Protein AF-A0A081NML8-F1 (afdb_monomer)

Sequence (69 aa):
MKPLYLAAIAATVLLTGCASPHIITMKDGRTIATQDAPEMNDDGFYEYETPEGSDASVNGSEVLEINEK

Structure (mmCIF, N/CA/C/O backbone):
data_AF-A0A081NML8-F1
#
_entry.id   AF-A0A081NML8-F1
#
loop_
_atom_site.group_PDB
_atom_site.id
_atom_site.type_symbol
_atom_site.label_atom_id
_atom_site.label_alt_id
_atom_site.label_comp_id
_atom_site.label_asym_id
_atom_site.label_entity_id
_atom_site.label_seq_id
_atom_site.pdbx_PDB_ins_code
_atom_site.Cartn_x
_atom_site.Cartn_y
_atom_site.Cartn_z
_atom_site.occupancy
_atom_site.B_iso_or_equiv
_atom_site.auth_seq_id
_atom_site.auth_comp_id
_atom_site.auth_asym_id
_atom_site.auth_atom_id
_atom_site.pdbx_PDB_model_num
ATOM 1 N N . MET A 1 1 ? -16.564 48.219 23.446 1.00 50.25 1 MET A N 1
ATOM 2 C CA . MET A 1 1 ? -16.081 48.466 22.067 1.00 50.25 1 MET A CA 1
ATOM 3 C C . MET A 1 1 ? -14.840 47.614 21.802 1.00 50.25 1 MET A C 1
ATOM 5 O O . MET A 1 1 ? -13.743 48.124 21.963 1.00 50.25 1 MET A O 1
ATOM 9 N N . LYS A 1 2 ? -14.996 46.318 21.503 1.00 46.72 2 LYS A N 1
ATOM 10 C CA . LYS A 1 2 ? -13.969 45.439 20.895 1.00 46.72 2 LYS A CA 1
ATOM 11 C C . LYS A 1 2 ? -14.644 44.138 20.407 1.00 46.72 2 LYS A C 1
ATOM 13 O O . LYS A 1 2 ? -14.431 43.084 20.998 1.00 46.72 2 LYS A O 1
ATOM 18 N N . PRO A 1 3 ? -15.507 44.179 19.378 1.00 51.03 3 PRO A N 1
ATOM 19 C CA . PRO A 1 3 ? -15.969 42.964 18.723 1.00 51.03 3 PRO A CA 1
ATOM 20 C C . PRO A 1 3 ? -14.909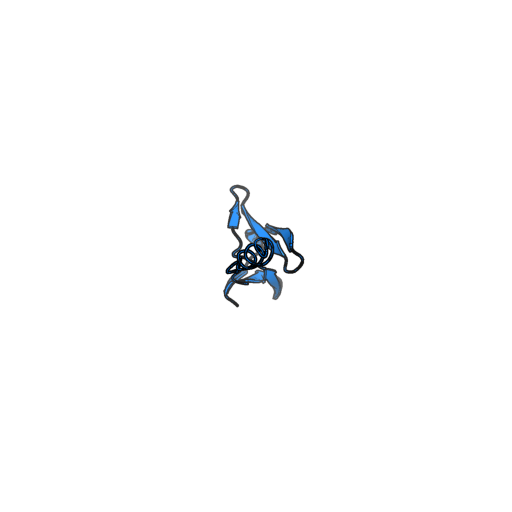 42.548 17.691 1.00 51.03 3 PRO A C 1
ATOM 22 O O . PRO A 1 3 ? -15.124 42.687 16.496 1.00 51.03 3 PRO A O 1
ATOM 25 N N . LEU A 1 4 ? -13.722 42.134 18.146 1.00 55.38 4 LEU A N 1
ATOM 26 C CA . LEU A 1 4 ? -12.650 41.681 17.242 1.00 55.38 4 LEU A CA 1
ATOM 27 C C . LEU A 1 4 ? -12.386 40.171 17.342 1.00 55.38 4 LEU A C 1
ATOM 29 O O . LEU A 1 4 ? -11.681 39.610 16.516 1.00 55.38 4 LEU A O 1
ATOM 33 N N . TYR A 1 5 ? -13.002 39.485 18.306 1.00 55.88 5 TYR A N 1
ATOM 34 C CA . TYR A 1 5 ? -12.763 38.058 18.539 1.00 55.88 5 TYR A CA 1
ATOM 35 C C . TYR A 1 5 ? -13.614 37.115 17.671 1.00 55.88 5 TYR A C 1
ATOM 37 O O . TYR A 1 5 ? -13.424 35.907 17.746 1.00 55.88 5 TYR A O 1
ATOM 45 N N . LEU A 1 6 ? -14.536 37.628 16.844 1.00 54.06 6 LEU A N 1
ATOM 46 C CA . LEU A 1 6 ? -15.508 36.786 16.127 1.00 54.06 6 LEU A CA 1
ATOM 47 C C . LEU A 1 6 ? -15.099 36.345 14.707 1.00 54.06 6 LEU A C 1
ATOM 49 O O . LEU A 1 6 ? -15.844 35.594 14.090 1.00 54.06 6 LEU A O 1
ATOM 53 N N . ALA A 1 7 ? -13.958 36.790 14.169 1.00 54.75 7 ALA A N 1
ATOM 54 C CA . ALA A 1 7 ? -13.646 36.608 12.742 1.00 54.75 7 ALA A CA 1
ATOM 55 C C . ALA A 1 7 ? -12.602 35.520 12.413 1.00 54.75 7 ALA A C 1
ATOM 57 O O . ALA A 1 7 ? -12.391 35.230 11.242 1.00 54.75 7 ALA A O 1
ATOM 58 N N . ALA A 1 8 ? -11.940 34.911 13.402 1.00 54.78 8 ALA A N 1
ATOM 59 C CA . ALA A 1 8 ? -10.736 34.108 13.139 1.00 54.78 8 ALA A CA 1
ATOM 60 C C . ALA A 1 8 ? -10.936 32.578 13.104 1.00 54.78 8 ALA A C 1
ATOM 62 O O . ALA A 1 8 ? -9.972 31.858 12.878 1.00 54.78 8 ALA A O 1
ATOM 63 N N . ILE A 1 9 ? -12.153 32.060 13.315 1.00 56.22 9 ILE A N 1
ATOM 64 C CA . ILE A 1 9 ? -12.391 30.601 13.432 1.00 56.22 9 ILE A CA 1
ATOM 65 C C . ILE A 1 9 ? -12.839 29.964 12.095 1.00 56.22 9 ILE A C 1
ATOM 67 O O . ILE A 1 9 ? -12.963 28.753 11.989 1.00 56.22 9 ILE A O 1
ATOM 71 N N . ALA A 1 10 ? -13.036 30.748 11.031 1.00 55.50 10 ALA A N 1
ATOM 72 C CA . ALA A 1 10 ? -13.616 30.253 9.775 1.00 55.50 10 ALA A CA 1
ATOM 73 C C . ALA A 1 10 ? -12.612 29.663 8.754 1.00 55.50 10 ALA A C 1
ATOM 75 O O . ALA A 1 10 ? -13.004 29.397 7.622 1.00 55.50 10 ALA A O 1
ATOM 76 N N . ALA A 1 11 ? -11.329 29.494 9.099 1.00 57.72 11 ALA A N 1
ATOM 77 C CA . ALA A 1 11 ? -10.264 29.235 8.115 1.00 57.72 11 ALA A CA 1
ATOM 78 C C . ALA A 1 11 ? -9.594 27.850 8.196 1.00 57.72 11 ALA A C 1
ATOM 80 O O . ALA A 1 11 ? -8.551 27.636 7.582 1.00 57.72 11 ALA A O 1
ATOM 81 N N . THR A 1 12 ? -10.158 26.896 8.926 1.00 58.56 12 THR A N 1
ATOM 82 C CA . THR A 1 12 ? -9.616 25.535 9.006 1.00 58.56 12 THR A CA 1
ATOM 83 C C . THR A 1 12 ? -10.717 24.530 8.707 1.00 58.56 12 THR A C 1
ATOM 85 O O . THR A 1 12 ? -11.873 24.765 9.031 1.00 58.56 12 THR A O 1
ATOM 88 N N . VAL A 1 13 ? -10.338 23.395 8.121 1.00 58.53 13 VAL A N 1
ATOM 89 C CA . VAL A 1 13 ? -11.198 22.282 7.673 1.00 58.53 13 VAL A CA 1
ATOM 90 C C . VAL A 1 13 ? -11.667 22.387 6.217 1.00 58.53 13 VAL A C 1
ATOM 92 O O . VAL A 1 13 ? -12.850 22.335 5.914 1.00 58.53 13 VAL A O 1
ATOM 95 N N . LEU A 1 14 ? -10.710 22.448 5.290 1.00 57.69 14 LEU A N 1
ATOM 96 C CA . LEU A 1 14 ? -10.843 21.786 3.986 1.00 57.69 14 LEU A CA 1
ATOM 97 C C . LEU A 1 14 ? -9.520 21.079 3.648 1.00 57.69 14 LEU A C 1
ATOM 99 O O . LEU A 1 14 ? -8.910 21.336 2.618 1.00 57.69 14 LEU A O 1
ATOM 103 N N . LEU A 1 15 ? -9.049 20.190 4.531 1.00 55.88 15 LEU A N 1
ATOM 104 C CA . LEU A 1 15 ? -8.203 19.088 4.068 1.00 55.88 15 LEU A CA 1
ATOM 105 C C . LEU A 1 15 ? -9.148 18.022 3.513 1.00 55.88 15 LEU A C 1
ATOM 107 O O . LEU A 1 15 ? -9.442 17.031 4.173 1.00 55.88 15 LEU A O 1
ATOM 111 N N . THR A 1 16 ? -9.698 18.263 2.324 1.00 57.22 16 THR A N 1
ATOM 112 C CA . THR A 1 16 ? -10.238 17.167 1.523 1.00 57.22 16 THR A CA 1
ATOM 113 C C . THR A 1 16 ? -9.026 16.397 1.017 1.00 57.22 16 THR A C 1
ATOM 115 O O . THR A 1 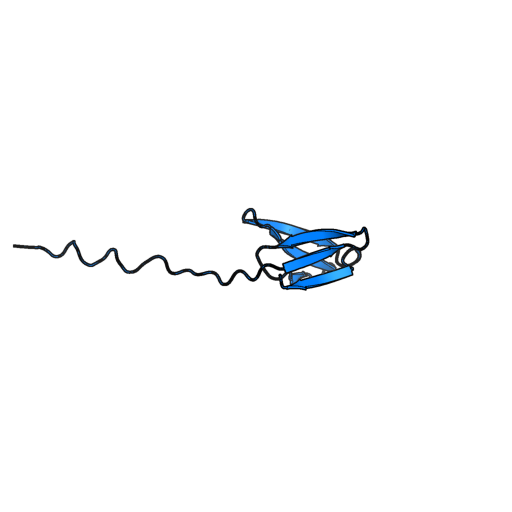16 ? -8.479 16.723 -0.035 1.00 57.22 16 THR A O 1
ATOM 118 N N . GLY A 1 17 ? -8.536 15.447 1.816 1.00 53.00 17 GLY A N 1
ATOM 119 C CA . GLY A 1 17 ? -7.644 14.421 1.297 1.00 53.00 17 GLY A CA 1
ATOM 120 C C . GLY A 1 17 ? -8.395 13.745 0.160 1.00 53.00 17 GLY A C 1
ATOM 121 O O . GLY A 1 17 ? -9.463 13.180 0.387 1.00 53.00 17 GLY A O 1
ATOM 122 N N . CYS A 1 18 ? -7.909 13.887 -1.071 1.00 66.31 18 CYS A N 1
ATOM 123 C CA . CYS A 1 18 ? -8.418 13.130 -2.210 1.00 66.31 18 CYS A CA 1
ATOM 124 C C . CYS A 1 18 ? -7.942 11.679 -2.076 1.00 66.31 18 CYS A C 1
ATOM 126 O O . CYS A 1 18 ? -7.198 11.197 -2.927 1.00 66.31 18 CYS A O 1
ATOM 128 N N . ALA A 1 19 ? -8.330 11.018 -0.984 1.00 65.62 19 ALA A N 1
ATOM 129 C CA . ALA A 1 19 ? -8.097 9.602 -0.806 1.00 65.62 19 ALA A CA 1
ATOM 130 C C . ALA A 1 19 ? -8.845 8.903 -1.936 1.00 65.62 19 ALA A C 1
ATOM 132 O O . ALA A 1 19 ? -10.066 9.043 -2.072 1.00 65.62 19 ALA A O 1
ATOM 133 N N . SER A 1 20 ? -8.081 8.287 -2.830 1.00 76.38 20 SER A N 1
ATOM 134 C CA . SER A 1 20 ? -8.617 7.582 -3.985 1.00 76.38 20 SER A CA 1
ATOM 135 C C . SER A 1 20 ? -8.633 6.112 -3.597 1.00 76.38 20 SER A C 1
ATOM 137 O O . SER A 1 20 ? -7.570 5.489 -3.594 1.00 76.38 20 SER A O 1
ATOM 139 N N . PRO A 1 21 ? -9.787 5.556 -3.197 1.00 87.31 21 PRO A N 1
ATOM 140 C CA . PRO A 1 21 ? -9.843 4.181 -2.738 1.00 87.31 21 PRO A CA 1
ATOM 141 C C . PRO A 1 21 ? -9.538 3.225 -3.890 1.00 87.31 21 PRO A C 1
ATOM 143 O O . PRO A 1 21 ? -10.087 3.362 -4.983 1.00 87.31 21 PRO A O 1
ATOM 146 N N . HIS A 1 22 ? -8.694 2.228 -3.632 1.00 92.38 22 HIS A N 1
ATOM 147 C CA . HIS A 1 22 ? -8.382 1.172 -4.592 1.00 92.38 22 HIS A CA 1
ATOM 148 C C . HIS A 1 22 ? -8.830 -0.188 -4.059 1.00 92.38 22 HIS A C 1
ATOM 150 O O . HIS A 1 22 ? -9.020 -0.398 -2.859 1.00 92.38 22 HIS A O 1
ATOM 156 N N . ILE A 1 23 ? -9.021 -1.126 -4.979 1.00 93.94 23 ILE A N 1
ATOM 157 C CA . ILE A 1 23 ? -9.320 -2.522 -4.706 1.00 93.94 23 ILE A CA 1
ATOM 158 C C . ILE A 1 23 ? -8.164 -3.367 -5.229 1.00 93.94 23 ILE A C 1
ATOM 160 O O . ILE A 1 23 ? -7.950 -3.485 -6.436 1.00 93.94 23 ILE A O 1
ATOM 164 N N . ILE A 1 24 ? -7.446 -3.994 -4.306 1.00 93.88 24 ILE A N 1
ATOM 165 C CA . ILE A 1 24 ? -6.414 -4.977 -4.611 1.00 93.88 24 ILE A CA 1
ATOM 166 C C . ILE A 1 24 ? -7.080 -6.346 -4.671 1.00 93.88 24 ILE A C 1
ATOM 168 O O . ILE A 1 24 ? -7.601 -6.842 -3.671 1.00 93.88 24 ILE A O 1
ATOM 172 N N . THR A 1 25 ? -7.061 -6.970 -5.839 1.00 94.69 25 THR A N 1
ATOM 173 C CA . THR A 1 25 ? -7.522 -8.345 -6.028 1.00 94.69 25 THR A CA 1
ATOM 174 C C . THR A 1 25 ? -6.351 -9.291 -5.824 1.00 94.69 25 THR A C 1
ATOM 176 O O . THR A 1 25 ? -5.312 -9.148 -6.466 1.00 94.69 25 THR A O 1
ATOM 179 N N . MET A 1 26 ? -6.519 -10.267 -4.941 1.00 94.00 26 MET A N 1
ATOM 180 C CA . MET A 1 26 ? -5.535 -11.306 -4.659 1.00 94.00 26 MET A CA 1
ATOM 181 C C . MET A 1 26 ? -5.734 -12.507 -5.577 1.00 94.00 26 MET A C 1
ATOM 183 O O . MET A 1 26 ? -6.842 -12.804 -6.026 1.00 94.00 26 MET A O 1
ATOM 187 N N . LYS A 1 27 ? -4.659 -13.260 -5.807 1.00 94.38 27 LYS A N 1
ATOM 188 C CA . LYS A 1 27 ? -4.679 -14.503 -6.595 1.00 94.38 27 LYS A CA 1
ATOM 189 C C . LYS A 1 27 ? -5.586 -15.586 -6.010 1.00 94.38 27 LYS A C 1
ATOM 191 O O . LYS A 1 27 ? -6.045 -16.449 -6.750 1.00 94.38 27 LYS A O 1
ATOM 196 N N . ASP A 1 28 ? -5.851 -15.544 -4.707 1.00 91.12 28 ASP A N 1
ATOM 197 C CA . ASP A 1 28 ? -6.786 -16.451 -4.031 1.00 91.12 28 ASP A CA 1
ATOM 198 C C . ASP A 1 28 ? -8.268 -16.043 -4.180 1.00 91.12 28 ASP A C 1
ATOM 200 O O . ASP A 1 28 ? -9.154 -16.769 -3.728 1.00 91.12 28 ASP A O 1
ATOM 204 N N . GLY A 1 29 ? -8.545 -14.906 -4.829 1.00 90.88 29 GLY A N 1
ATOM 205 C CA . GLY A 1 29 ? -9.887 -14.363 -5.033 1.00 90.88 29 GLY A CA 1
ATOM 206 C C . GLY A 1 29 ? -10.376 -13.422 -3.928 1.00 90.88 29 GLY A C 1
ATOM 207 O O . GLY A 1 29 ? -11.480 -12.889 -4.044 1.00 90.88 29 GLY A O 1
ATOM 208 N N . ARG A 1 30 ? -9.596 -13.182 -2.866 1.00 93.50 30 ARG A N 1
ATOM 209 C CA . ARG A 1 30 ? -9.899 -12.137 -1.878 1.00 93.50 30 ARG A CA 1
ATOM 210 C C . ARG A 1 30 ? -9.649 -10.755 -2.473 1.00 93.50 30 ARG A C 1
ATOM 212 O O . ARG A 1 30 ? -8.756 -10.566 -3.292 1.00 93.50 30 ARG A O 1
ATOM 219 N N . THR A 1 31 ? -10.403 -9.770 -2.008 1.00 93.00 31 THR A N 1
ATOM 220 C CA . THR A 1 31 ? -10.226 -8.366 -2.391 1.00 93.00 31 THR A CA 1
ATOM 221 C C . THR A 1 31 ? -9.968 -7.520 -1.156 1.00 93.00 31 THR A C 1
ATOM 223 O O . THR A 1 31 ? -10.702 -7.634 -0.172 1.00 93.00 31 THR A O 1
ATOM 226 N N . ILE A 1 32 ? -8.966 -6.651 -1.218 1.00 91.44 32 ILE A N 1
ATOM 227 C CA . ILE A 1 32 ? -8.634 -5.698 -0.161 1.00 91.44 32 ILE A CA 1
ATOM 228 C C . ILE A 1 32 ? -8.980 -4.298 -0.649 1.00 91.44 32 ILE A C 1
ATOM 230 O O . ILE A 1 32 ? -8.532 -3.888 -1.714 1.00 91.44 32 ILE A O 1
ATOM 234 N N . ALA A 1 33 ? -9.781 -3.575 0.131 1.00 91.81 33 ALA A N 1
ATOM 235 C CA . ALA A 1 33 ? -10.025 -2.161 -0.104 1.00 91.81 33 ALA A CA 1
ATOM 236 C C . ALA A 1 33 ? -8.966 -1.331 0.620 1.00 91.81 33 ALA A C 1
ATOM 238 O O . ALA A 1 33 ? -8.666 -1.598 1.784 1.00 91.81 33 ALA A O 1
ATOM 239 N N . THR A 1 34 ? -8.448 -0.320 -0.057 1.00 92.06 34 THR A N 1
ATOM 240 C CA . THR A 1 34 ? -7.474 0.629 0.476 1.00 92.06 34 THR A CA 1
ATOM 241 C C . THR A 1 34 ? -8.088 2.023 0.504 1.00 92.06 34 THR A C 1
ATOM 243 O O . THR A 1 34 ? -9.039 2.308 -0.231 1.00 92.06 34 THR A O 1
ATOM 246 N N . GLN A 1 35 ? -7.584 2.879 1.386 1.00 90.31 35 GLN A N 1
ATOM 247 C CA . GLN A 1 35 ? -7.946 4.296 1.406 1.00 90.31 35 GLN A CA 1
ATOM 248 C C . GLN A 1 35 ? -7.249 5.057 0.276 1.00 90.31 35 GLN A C 1
ATOM 250 O O . GLN A 1 35 ? -7.880 5.878 -0.384 1.00 90.31 35 GLN A O 1
ATOM 255 N N . ASP A 1 36 ? -5.992 4.699 0.017 1.00 88.00 36 ASP A N 1
ATOM 256 C CA . ASP A 1 36 ? -5.120 5.342 -0.960 1.00 88.00 36 ASP A CA 1
ATOM 257 C C . ASP A 1 36 ? -4.519 4.344 -1.952 1.00 88.00 36 ASP A C 1
ATOM 259 O O . ASP A 1 36 ? -4.694 3.126 -1.836 1.00 88.00 36 ASP A O 1
ATOM 263 N N . ALA A 1 37 ? -3.830 4.872 -2.963 1.00 89.00 37 ALA A N 1
ATOM 264 C CA . ALA A 1 37 ? -3.137 4.062 -3.951 1.00 89.00 37 ALA A CA 1
ATOM 265 C C . ALA A 1 37 ? -2.007 3.250 -3.286 1.00 89.00 37 ALA A C 1
ATOM 267 O O . ALA A 1 37 ? -1.163 3.840 -2.613 1.00 89.00 37 ALA A O 1
ATOM 268 N N . PRO A 1 38 ? -1.965 1.917 -3.465 1.00 90.75 38 PRO A N 1
ATOM 269 C CA . PRO A 1 38 ? -0.878 1.098 -2.945 1.00 90.75 38 PRO A CA 1
ATOM 270 C C . PRO A 1 38 ? 0.451 1.408 -3.652 1.00 90.75 3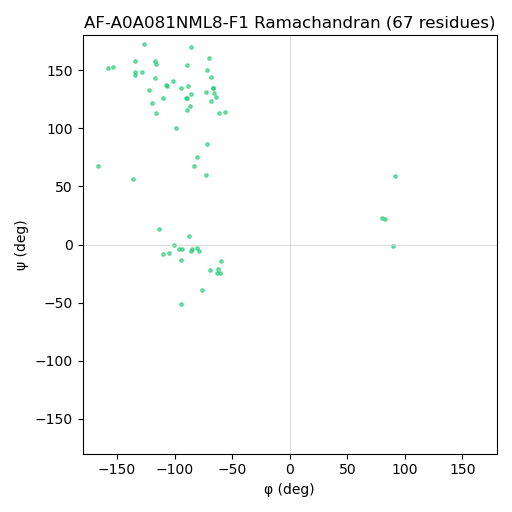8 PRO A C 1
ATOM 272 O O . PRO A 1 38 ? 0.511 1.432 -4.884 1.00 90.75 38 PRO A O 1
ATOM 275 N N . GLU A 1 39 ? 1.531 1.558 -2.889 1.00 91.06 39 GLU A N 1
ATOM 276 C CA . GLU A 1 39 ? 2.888 1.780 -3.401 1.00 91.06 39 GLU A CA 1
ATOM 277 C C . GLU A 1 39 ? 3.747 0.523 -3.242 1.00 91.06 39 GLU A C 1
ATOM 279 O O . GLU A 1 39 ? 3.713 -0.135 -2.208 1.00 91.06 39 GLU A O 1
ATOM 284 N N . MET A 1 40 ? 4.519 0.157 -4.268 1.00 92.75 40 MET A N 1
ATOM 285 C CA . MET A 1 40 ? 5.401 -1.012 -4.199 1.00 92.75 40 MET A CA 1
ATOM 286 C C . MET A 1 40 ? 6.771 -0.616 -3.648 1.00 92.75 40 MET A C 1
ATOM 288 O O . MET A 1 40 ? 7.427 0.262 -4.209 1.00 92.75 40 MET A O 1
ATOM 292 N N . ASN A 1 41 ? 7.220 -1.300 -2.600 1.00 92.88 41 ASN A N 1
ATOM 293 C CA . ASN A 1 41 ? 8.555 -1.127 -2.040 1.00 92.88 41 ASN A CA 1
ATOM 294 C C . ASN A 1 41 ? 9.608 -1.998 -2.756 1.00 92.88 41 ASN A C 1
ATOM 296 O O . ASN A 1 41 ? 9.283 -2.884 -3.554 1.00 92.88 41 ASN A O 1
ATOM 300 N N . ASP A 1 42 ? 10.887 -1.754 -2.458 1.00 94.38 42 ASP A N 1
ATOM 301 C CA . ASP A 1 42 ? 12.018 -2.484 -3.056 1.00 94.38 42 ASP A CA 1
ATOM 302 C C . ASP A 1 42 ? 12.015 -3.987 -2.717 1.00 94.38 42 ASP A C 1
ATOM 304 O O . ASP A 1 42 ? 12.547 -4.803 -3.472 1.00 94.38 42 ASP A O 1
ATOM 308 N N . ASP A 1 43 ? 11.376 -4.364 -1.606 1.00 93.38 43 ASP A N 1
ATOM 309 C CA . ASP A 1 43 ? 11.219 -5.752 -1.163 1.00 93.38 43 ASP A CA 1
ATOM 310 C C . ASP A 1 43 ? 10.094 -6.498 -1.915 1.00 93.38 43 ASP A C 1
ATOM 312 O O . ASP A 1 43 ? 9.918 -7.708 -1.740 1.00 93.38 43 ASP A O 1
ATOM 316 N N . GLY A 1 44 ? 9.335 -5.807 -2.776 1.00 92.56 44 GLY A N 1
ATOM 317 C CA . GLY A 1 44 ? 8.246 -6.379 -3.572 1.00 92.56 44 GLY A CA 1
ATOM 318 C C . GLY A 1 44 ? 6.913 -6.500 -2.827 1.00 92.56 44 GLY A C 1
ATOM 319 O O . GLY A 1 44 ? 6.064 -7.313 -3.206 1.00 92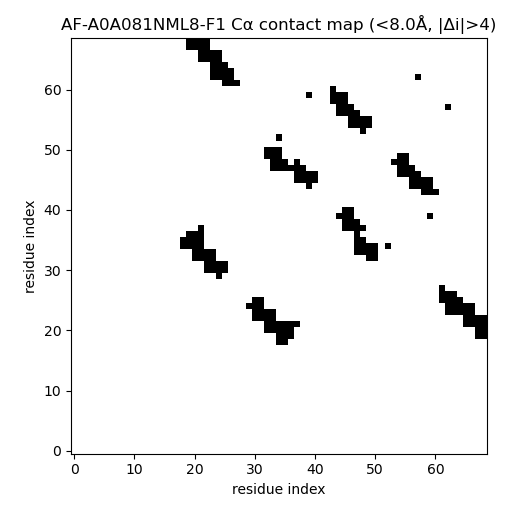.56 44 GLY A O 1
ATOM 320 N N . PHE A 1 45 ? 6.714 -5.717 -1.769 1.00 94.56 45 PHE A N 1
ATOM 321 C CA . PHE A 1 45 ? 5.441 -5.586 -1.064 1.00 94.56 45 PHE A CA 1
ATOM 322 C C . PHE A 1 45 ? 4.737 -4.296 -1.481 1.00 94.56 45 PHE A C 1
ATOM 324 O O . PHE A 1 45 ? 5.370 -3.259 -1.653 1.00 94.56 45 PHE A O 1
ATOM 331 N N . TYR A 1 46 ? 3.419 -4.367 -1.626 1.00 93.81 46 TYR A N 1
ATOM 332 C CA . TYR A 1 46 ? 2.566 -3.197 -1.767 1.00 93.81 46 TYR A CA 1
ATOM 333 C C . TYR A 1 46 ? 2.176 -2.690 -0.385 1.00 93.81 46 TYR A C 1
ATOM 335 O O . TYR A 1 46 ? 1.535 -3.418 0.372 1.00 93.81 46 TYR A O 1
ATOM 343 N N . GLU A 1 47 ? 2.544 -1.457 -0.077 1.00 93.44 47 GLU A N 1
ATOM 344 C CA . GLU A 1 47 ? 2.164 -0.718 1.120 1.00 93.44 47 GLU A CA 1
ATOM 345 C C . GLU A 1 47 ? 0.935 0.133 0.818 1.00 93.44 47 GLU A C 1
ATOM 347 O O . GLU A 1 47 ? 0.836 0.752 -0.240 1.00 93.44 47 GLU A O 1
ATOM 352 N N . TYR A 1 48 ? -0.041 0.118 1.718 1.00 92.75 48 TYR A N 1
ATOM 353 C CA . TYR A 1 48 ? -1.291 0.842 1.554 1.00 92.75 48 TYR A CA 1
ATOM 354 C C . TYR A 1 48 ? -1.911 1.178 2.902 1.00 92.75 48 TYR A C 1
ATOM 356 O O . TYR A 1 48 ? -1.774 0.441 3.879 1.00 92.75 48 TYR A O 1
ATOM 364 N N . GLU A 1 49 ? -2.688 2.254 2.929 1.00 91.75 49 GLU A N 1
ATOM 365 C CA . GLU A 1 49 ? -3.484 2.593 4.097 1.00 91.75 49 GLU A CA 1
ATOM 366 C C . GLU A 1 49 ? -4.826 1.855 4.051 1.00 91.75 49 GLU A C 1
ATOM 368 O O . GLU A 1 49 ? -5.547 1.840 3.044 1.00 91.75 49 GLU A O 1
ATOM 373 N N . THR A 1 50 ? -5.171 1.191 5.149 1.00 90.69 50 THR A N 1
ATOM 374 C CA . THR A 1 50 ? -6.476 0.545 5.310 1.00 90.69 50 THR A CA 1
ATOM 375 C C . THR A 1 50 ? -7.583 1.595 5.465 1.00 90.69 50 THR A C 1
ATOM 377 O O . THR A 1 50 ? -7.318 2.723 5.879 1.00 90.69 50 THR A O 1
ATOM 380 N N . PRO A 1 51 ? -8.860 1.245 5.228 1.00 87.81 51 PRO A N 1
ATOM 381 C CA . PRO A 1 51 ? -9.987 2.138 5.509 1.00 87.81 51 PRO A CA 1
ATOM 382 C C . PRO A 1 51 ? -10.109 2.568 6.981 1.00 87.81 51 PRO A C 1
ATOM 384 O O . PRO A 1 51 ? -10.854 3.493 7.286 1.00 87.81 51 PRO A O 1
ATOM 387 N N . GLU A 1 52 ? -9.404 1.887 7.889 1.00 87.00 52 GLU A N 1
ATOM 388 C CA . GLU A 1 52 ? -9.328 2.218 9.316 1.00 87.00 52 GLU A CA 1
ATOM 389 C C . GLU A 1 52 ? -8.238 3.260 9.634 1.00 87.00 52 GLU A C 1
ATOM 391 O O . GLU A 1 52 ? -8.137 3.704 10.776 1.00 87.00 52 GLU A O 1
ATOM 396 N N . GLY A 1 53 ? -7.431 3.659 8.645 1.00 87.12 53 GLY A N 1
ATOM 397 C CA . GLY A 1 53 ? -6.319 4.600 8.810 1.00 87.12 53 GLY A CA 1
ATOM 398 C C . GLY A 1 53 ? -5.047 3.968 9.381 1.00 87.12 53 GLY A C 1
ATOM 399 O O . GLY A 1 53 ? -4.259 4.627 10.051 1.00 87.12 53 GLY A O 1
ATOM 400 N N . SER A 1 54 ? -4.899 2.649 9.227 1.00 88.94 54 SER A N 1
ATOM 401 C CA . SER A 1 54 ? -3.693 1.912 9.626 1.00 88.94 54 SER A CA 1
ATOM 402 C C . SER A 1 54 ? -2.896 1.487 8.400 1.00 88.94 54 SER A C 1
ATOM 404 O O . SER A 1 54 ? -3.491 0.971 7.449 1.00 88.94 54 SER A O 1
ATOM 406 N N . ASP A 1 55 ? -1.574 1.629 8.461 1.00 91.38 55 ASP A N 1
ATOM 407 C CA . ASP A 1 55 ? -0.654 1.129 7.441 1.00 91.38 55 ASP A CA 1
ATOM 408 C C . ASP A 1 55 ? -0.671 -0.402 7.396 1.00 91.38 55 ASP A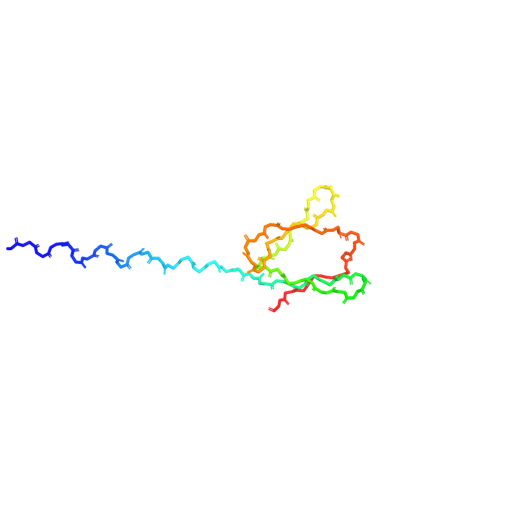 C 1
ATOM 410 O O . ASP A 1 55 ? -0.545 -1.086 8.418 1.00 91.38 55 ASP A O 1
ATOM 414 N N . ALA A 1 56 ? -0.816 -0.950 6.197 1.00 92.50 56 ALA A N 1
ATOM 415 C CA . ALA A 1 56 ? -0.742 -2.374 5.934 1.00 92.50 56 ALA A CA 1
ATOM 416 C C . ALA A 1 56 ? 0.121 -2.639 4.701 1.00 92.50 56 ALA A C 1
ATOM 418 O O . ALA A 1 56 ? 0.313 -1.778 3.846 1.00 92.50 56 ALA A O 1
ATOM 419 N N . SER A 1 57 ? 0.637 -3.861 4.606 1.00 93.50 57 SER A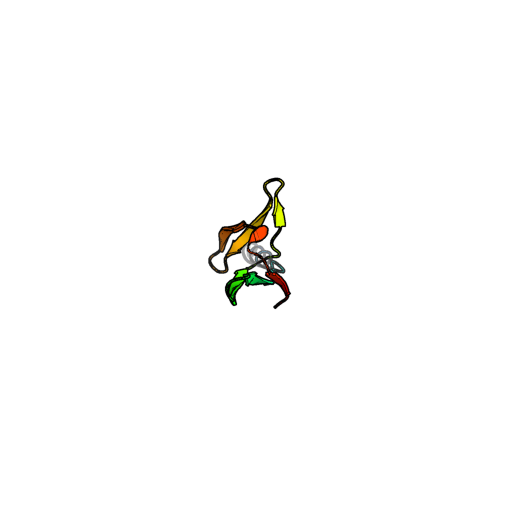 N 1
ATOM 420 C CA . SER A 1 57 ? 1.391 -4.300 3.442 1.00 93.50 57 SER A CA 1
ATOM 421 C C . SER A 1 57 ? 0.947 -5.680 2.982 1.00 93.50 57 SER A C 1
ATOM 423 O O . SER A 1 57 ? 0.512 -6.524 3.771 1.00 93.50 57 SER A O 1
ATOM 425 N N . VAL A 1 58 ? 1.040 -5.911 1.676 1.00 93.00 58 VAL A N 1
ATOM 426 C CA . VAL A 1 58 ? 0.720 -7.192 1.048 1.00 93.00 58 VAL A CA 1
ATOM 427 C C . VAL A 1 58 ? 1.793 -7.587 0.051 1.00 93.00 58 VAL A C 1
ATOM 429 O O . VAL A 1 58 ? 2.400 -6.745 -0.602 1.00 93.00 58 VAL A O 1
ATOM 432 N N . ASN A 1 59 ? 2.052 -8.886 -0.074 1.00 94.31 59 ASN A N 1
ATOM 433 C CA . ASN A 1 59 ? 3.063 -9.378 -0.996 1.00 94.31 59 ASN A CA 1
ATOM 434 C C . ASN A 1 59 ? 2.616 -9.157 -2.451 1.00 94.31 59 ASN A C 1
ATOM 436 O O . ASN A 1 59 ? 1.576 -9.671 -2.865 1.00 94.31 59 ASN A O 1
ATOM 440 N N . GLY A 1 60 ? 3.420 -8.457 -3.257 1.00 92.06 60 GLY A N 1
ATOM 441 C CA . GLY A 1 60 ? 3.125 -8.221 -4.674 1.00 92.06 60 GLY A CA 1
ATOM 442 C C . GLY A 1 60 ? 3.051 -9.498 -5.507 1.00 92.06 60 GLY A C 1
ATOM 443 O O . GLY A 1 60 ? 2.362 -9.542 -6.522 1.00 92.06 60 GLY A O 1
ATOM 444 N N . SER A 1 61 ? 3.660 -10.587 -5.035 1.00 93.56 61 SER A N 1
ATOM 445 C CA . SER A 1 61 ? 3.530 -11.910 -5.650 1.00 93.56 61 SER A CA 1
ATOM 446 C C . SER A 1 61 ? 2.137 -12.512 -5.479 1.00 93.56 61 SER A C 1
ATOM 448 O O . SER A 1 61 ? 1.777 -13.401 -6.251 1.00 93.56 61 SER A O 1
ATOM 450 N N . GLU A 1 62 ? 1.354 -12.072 -4.493 1.00 93.44 62 GLU A N 1
ATOM 451 C CA . GLU A 1 62 ? -0.025 -12.523 -4.264 1.00 93.44 62 GLU A CA 1
ATOM 452 C C . GLU A 1 62 ? -1.062 -11.613 -4.929 1.00 93.44 62 GLU A C 1
ATOM 454 O O . GLU A 1 62 ? -2.213 -12.023 -5.092 1.00 93.44 62 GLU A O 1
ATOM 459 N N . VAL A 1 63 ? -0.655 -10.424 -5.378 1.00 93.62 63 VAL A N 1
ATOM 460 C CA . VAL A 1 63 ? -1.521 -9.487 -6.094 1.00 93.62 63 VAL A CA 1
ATOM 461 C C . VAL A 1 63 ? -1.794 -10.001 -7.508 1.00 93.62 63 VAL A C 1
ATOM 463 O O . VAL A 1 63 ? -0.892 -10.422 -8.237 1.00 93.62 63 VAL A O 1
ATOM 466 N N . LEU A 1 64 ? -3.071 -10.004 -7.879 1.00 94.06 64 LEU A N 1
ATOM 467 C CA . LEU A 1 64 ? -3.550 -10.313 -9.221 1.00 94.06 64 LEU A CA 1
ATOM 468 C C . LEU A 1 64 ? -3.730 -9.029 -10.034 1.00 94.06 64 LEU A C 1
ATOM 470 O O . LEU A 1 64 ? -3.231 -8.943 -11.150 1.00 94.06 64 LEU A O 1
ATOM 474 N N . GLU A 1 65 ? -4.441 -8.051 -9.472 1.00 93.06 65 GLU A N 1
ATOM 475 C CA . GLU A 1 65 ? -4.763 -6.784 -10.131 1.00 93.06 65 GLU A CA 1
ATOM 476 C C . GLU A 1 65 ? -5.095 -5.706 -9.093 1.00 93.06 65 GLU A C 1
ATOM 478 O O . GLU A 1 65 ? -5.592 -6.016 -8.008 1.00 93.06 65 GLU A O 1
ATOM 483 N N . ILE A 1 66 ? -4.844 -4.441 -9.430 1.00 92.38 66 ILE A N 1
ATOM 484 C CA . ILE A 1 66 ? -5.223 -3.273 -8.629 1.00 92.38 66 ILE A CA 1
ATOM 485 C C . ILE A 1 66 ? -6.156 -2.425 -9.489 1.00 92.38 66 ILE A C 1
ATOM 487 O O . ILE A 1 66 ? -5.769 -1.999 -10.575 1.00 92.38 66 ILE A O 1
ATOM 491 N N . ASN A 1 67 ? -7.371 -2.186 -9.003 1.00 91.69 67 ASN A N 1
ATOM 492 C CA . ASN A 1 67 ? -8.358 -1.338 -9.667 1.00 91.69 67 ASN A CA 1
ATOM 493 C C . ASN A 1 67 ? -8.694 -0.129 -8.797 1.00 91.69 67 ASN A C 1
ATOM 495 O O . ASN A 1 67 ? -8.795 -0.255 -7.578 1.00 91.69 67 ASN A O 1
ATOM 499 N N . GLU A 1 68 ? -8.911 1.026 -9.417 1.00 87.88 68 GLU A N 1
ATOM 500 C CA . GLU A 1 68 ? -9.567 2.154 -8.751 1.00 87.88 68 GLU A CA 1
ATOM 501 C C . GLU A 1 68 ? -11.045 1.820 -8.492 1.00 87.88 68 GLU A C 1
ATOM 503 O O . GLU A 1 68 ? -11.673 1.091 -9.269 1.00 87.88 68 GLU A O 1
ATOM 508 N N . LYS A 1 69 ? -11.580 2.283 -7.359 1.00 78.25 69 LYS A N 1
ATOM 509 C CA . LYS A 1 69 ? -12.965 2.017 -6.956 1.00 78.25 69 LYS A CA 1
ATOM 510 C C . LYS A 1 69 ? -13.947 3.056 -7.493 1.00 78.25 69 LYS A C 1
ATOM 512 O O . LYS A 1 69 ? -13.621 4.259 -7.441 1.00 78.25 69 LYS A O 1
#

Organism: NCBI:txid1137799

Secondary structure (DSSP, 8-state):
----TTSSSTT----------EEEEETTS-EEE-SS--EE-TTSEEEEE-TTS-EEEEETTTEEEEEE-

Mean predicted aligned error: 10.17 Å

Solvent-accessible surface area (backbone atoms only — not comparable to full-atom values): 4356 Å² total; per-residue (Å²): 144,78,93,70,83,83,75,79,80,83,84,75,88,82,83,74,73,82,62,50,3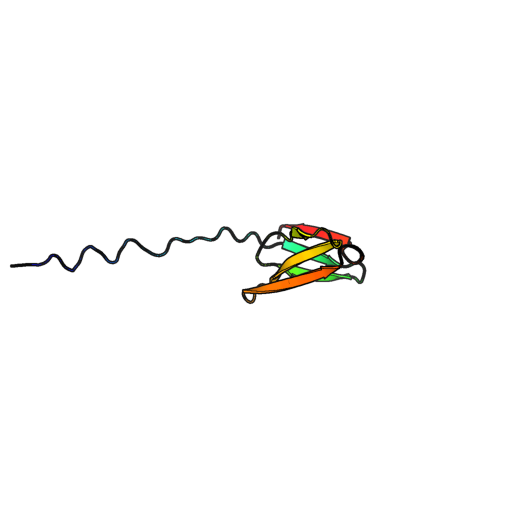8,23,38,40,31,32,71,88,70,53,73,46,65,27,34,31,72,65,44,75,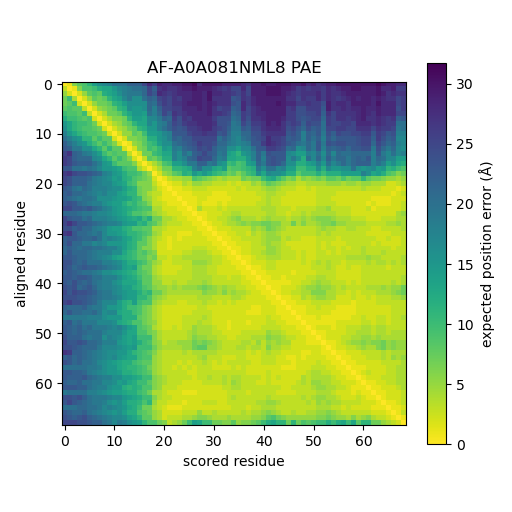47,98,88,45,31,31,38,30,33,32,80,87,76,44,84,45,73,44,58,47,88,46,51,66,49,78,42,82,109

Radius of gyration: 19.42 Å; Cα contacts (8 Å, |Δi|>4): 110; chains: 1; bounding box: 28×65×32 Å

pLDDT: mean 81.64, std 16.23, range [46.72, 94.69]

Nearest PDB structures (foldseek):
  7lky-assembly4_D  TM=5.853E-01  e=1.998E-01  Homo sapiens
  8h43-assembly1_A  TM=5.599E-01  e=1.998E-01  Homo sapiens
  8h43-assembly3_C  TM=5.807E-01  e=2.389E-01  Homo sapiens
  2m0o-assembly1_A  TM=5.303E-01  e=1.484E-01  Homo sapiens
  2eqj-assembly1_A  TM=4.909E-01  e=3.848E-01  Mus musculus

InterPro domains:
  IPR010305 Lipoprotein YgdI/YgdR-like [NF033216] (5-69)
  IPR010305 Lipoprotein YgdI/YgdR-like [PTHR37011] (6-68)
  IPR010920 LSM domain superfamily [SSF50182] (19-68)
  IPR047807 Lipoprotein YgdI/YgdR-like, Sm-like domain [PF06004] (23-68)

Foldseek 3Di:
DDPPPPPPPPPDDPPPPPQFWKWFAFPVRDIAIFSHDWDADPVQWTWTAHPVRDIDIDHNVGTDDMG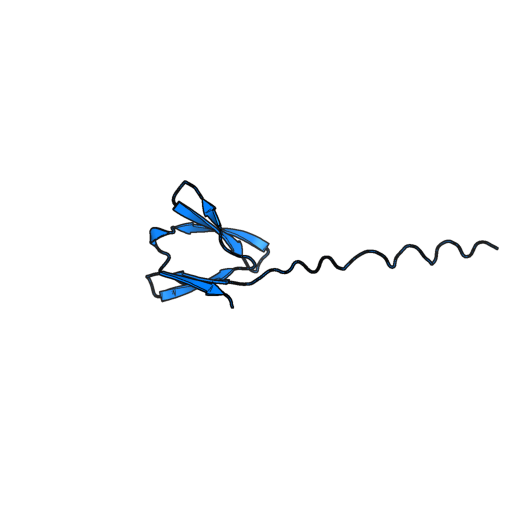TD